Protein AF-A0A434MR90-F1 (afdb_monomer)

Foldseek 3Di:
DDDDDDDDDDDDDDDDDDDDDDDDDPVVPVPPVPPDPPPPDDDDPPPCPPPPPPPDFDPVDADDDCPDDDVQNVVPPDPPRDPDDDPPDDGDPDPDDRGDDRVVVVVVVVVVVVVVDDDDDDDDPCPLVVVQVVCCVPPVDGDDSVPDDDDPDDDD

Mean predicted aligned error: 17.32 Å

Structure (mmCIF, N/CA/C/O backbone):
data_AF-A0A434MR90-F1
#
_entry.id   AF-A0A434MR90-F1
#
loop_
_atom_site.group_PDB
_atom_site.id
_atom_site.type_symbol
_atom_site.label_atom_id
_atom_site.label_alt_id
_atom_site.label_comp_id
_atom_site.label_asym_id
_atom_site.label_entity_id
_atom_site.label_seq_id
_atom_site.pdbx_PDB_ins_code
_atom_site.Cartn_x
_atom_site.Cartn_y
_atom_site.Cartn_z
_atom_site.occupancy
_atom_site.B_iso_or_equiv
_atom_site.auth_seq_id
_atom_site.auth_comp_id
_atom_site.auth_asym_id
_atom_site.auth_atom_id
_atom_site.pdbx_PDB_model_num
ATOM 1 N N . MET A 1 1 ? -78.528 -11.399 -26.877 1.00 42.22 1 MET A N 1
ATOM 2 C CA . MET A 1 1 ? -78.133 -10.514 -25.756 1.00 42.22 1 MET A CA 1
ATOM 3 C C . MET A 1 1 ? -77.357 -9.336 -26.344 1.00 42.22 1 MET A C 1
ATOM 5 O O . MET A 1 1 ? -76.342 -9.581 -26.970 1.00 42.22 1 MET A O 1
ATOM 9 N N . ARG A 1 2 ? -78.023 -8.181 -26.535 1.00 36.38 2 ARG A N 1
ATOM 10 C CA . ARG A 1 2 ? -77.683 -6.841 -25.975 1.00 36.38 2 ARG A CA 1
ATOM 11 C C . ARG A 1 2 ? -76.200 -6.435 -26.163 1.00 36.38 2 ARG A C 1
ATOM 13 O O . ARG A 1 2 ? -75.365 -7.025 -25.501 1.00 36.38 2 ARG A O 1
ATOM 20 N N . ARG A 1 3 ? -75.897 -5.593 -27.180 1.00 35.06 3 ARG A N 1
ATOM 21 C CA . ARG A 1 3 ? -75.582 -4.119 -27.138 1.00 35.06 3 ARG A CA 1
ATOM 22 C C . ARG A 1 3 ? -74.124 -3.856 -26.698 1.00 35.06 3 ARG A C 1
ATOM 24 O O . ARG A 1 3 ? -73.684 -4.543 -25.797 1.00 35.06 3 ARG A O 1
ATOM 31 N N . GLU A 1 4 ? -73.292 -2.956 -27.234 1.00 33.44 4 GLU A N 1
ATOM 32 C CA . GLU A 1 4 ? -73.341 -1.749 -28.100 1.00 33.44 4 GLU A CA 1
ATOM 33 C C . GLU A 1 4 ? -71.882 -1.525 -28.624 1.00 33.44 4 GLU A C 1
ATOM 35 O O . GLU A 1 4 ? -70.947 -1.911 -27.931 1.00 33.44 4 GLU A O 1
ATOM 40 N N . ALA A 1 5 ? -71.629 -1.214 -29.912 1.00 34.47 5 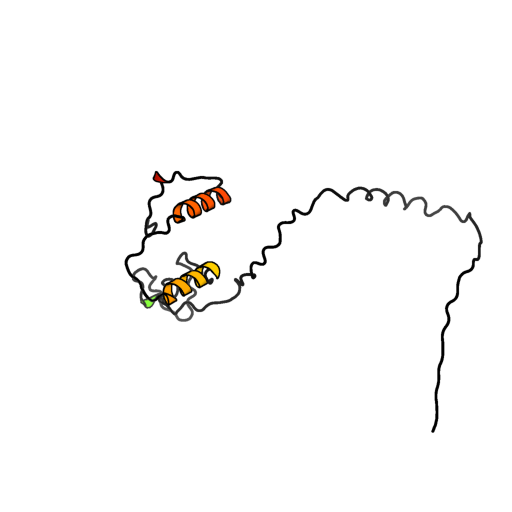ALA A N 1
ATOM 41 C CA . ALA A 1 5 ? -71.340 0.117 -30.520 1.00 34.47 5 ALA A CA 1
ATOM 42 C C . ALA A 1 5 ? -70.056 0.814 -29.975 1.00 34.47 5 ALA A C 1
ATOM 44 O O . ALA A 1 5 ? -69.825 0.782 -28.780 1.00 34.47 5 ALA A O 1
ATOM 45 N N . ALA A 1 6 ? -69.153 1.480 -30.712 1.00 37.47 6 ALA A N 1
ATOM 46 C CA . ALA A 1 6 ? -69.173 2.203 -31.991 1.00 37.47 6 ALA A CA 1
ATOM 47 C C . ALA A 1 6 ? -67.697 2.408 -32.472 1.00 37.47 6 ALA A C 1
ATOM 49 O O . ALA A 1 6 ? -66.808 2.560 -31.642 1.00 37.47 6 ALA A O 1
ATOM 50 N N . ASN A 1 7 ? -67.340 2.198 -33.749 1.00 34.72 7 ASN A N 1
ATOM 51 C CA . ASN A 1 7 ? -67.405 3.109 -34.918 1.00 34.72 7 ASN A CA 1
ATOM 52 C C . ASN A 1 7 ? -66.226 4.120 -35.002 1.00 34.72 7 ASN A C 1
ATOM 54 O O . ASN A 1 7 ? -66.132 5.039 -34.202 1.00 34.72 7 ASN A O 1
ATOM 58 N N . ALA A 1 8 ? -65.240 3.850 -35.873 1.00 33.50 8 ALA A N 1
ATOM 59 C CA . ALA A 1 8 ? -64.968 4.514 -37.171 1.00 33.50 8 ALA A CA 1
ATOM 60 C C . ALA A 1 8 ? -64.231 5.867 -37.075 1.00 33.50 8 ALA A C 1
ATOM 62 O O . ALA A 1 8 ? -64.727 6.834 -36.519 1.00 33.50 8 ALA A O 1
ATOM 63 N N . ASN A 1 9 ? -62.978 5.926 -37.537 1.00 33.44 9 ASN A N 1
ATOM 64 C CA . ASN A 1 9 ? -62.582 6.330 -38.898 1.00 33.44 9 ASN A CA 1
ATOM 65 C C . ASN A 1 9 ? -63.008 7.767 -39.248 1.00 33.44 9 ASN A C 1
ATOM 67 O O . ASN A 1 9 ? -64.194 7.998 -39.474 1.00 33.44 9 ASN A O 1
ATOM 71 N N . ARG A 1 10 ? -62.035 8.679 -39.416 1.00 33.84 10 ARG A N 1
ATOM 72 C CA . ARG A 1 10 ? -61.824 9.424 -40.677 1.00 33.84 10 ARG A CA 1
ATOM 73 C C . ARG A 1 10 ? -60.720 10.482 -40.580 1.00 33.84 10 ARG A C 1
ATOM 75 O O . ARG A 1 10 ? -60.707 11.347 -39.717 1.00 33.84 10 ARG A O 1
ATOM 82 N N . ASN A 1 11 ? -59.850 10.396 -41.578 1.00 37.56 11 ASN A N 1
ATOM 83 C CA . ASN A 1 11 ? -58.966 11.421 -42.122 1.00 37.56 11 ASN A CA 1
ATOM 84 C C . ASN A 1 11 ? -59.777 12.539 -42.821 1.00 37.56 11 ASN A C 1
ATOM 86 O O . ASN A 1 11 ? -60.694 12.202 -43.569 1.00 37.56 11 ASN A O 1
ATOM 90 N N . ALA A 1 12 ? -59.381 13.813 -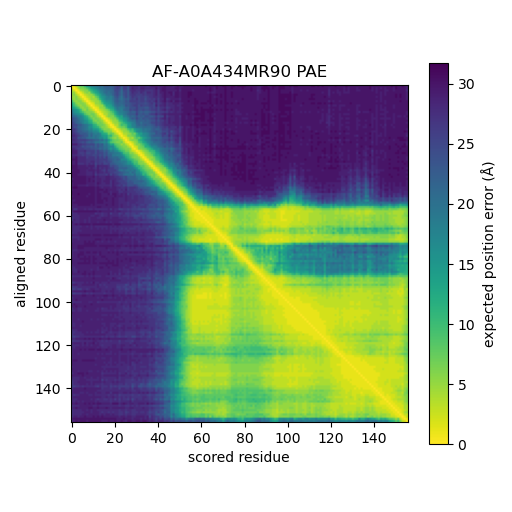42.686 1.00 32.12 12 ALA A N 1
ATOM 91 C CA . ALA A 1 12 ? -59.598 14.915 -43.655 1.00 32.12 12 ALA A CA 1
ATOM 92 C C . ALA A 1 12 ? -58.848 16.174 -43.156 1.00 32.12 12 ALA A C 1
ATOM 94 O O . ALA A 1 12 ? -59.061 16.603 -42.031 1.00 32.12 12 ALA A O 1
ATOM 95 N N . LYS A 1 13 ? -57.784 16.652 -43.818 1.00 33.84 13 LYS A N 1
ATOM 96 C CA . LYS A 1 13 ? -57.747 17.582 -44.974 1.00 33.84 13 LYS A CA 1
ATOM 97 C C . LYS A 1 13 ? -58.403 18.960 -44.726 1.00 33.84 13 LYS A C 1
ATOM 99 O O . LYS A 1 13 ? -59.619 19.052 -44.690 1.00 33.84 13 LYS A O 1
ATOM 104 N N . SER A 1 14 ? -57.524 19.969 -44.606 1.00 35.12 14 SER A N 1
ATOM 105 C CA . SER A 1 14 ? -57.530 21.365 -45.120 1.00 35.12 14 SER A CA 1
ATOM 106 C C . SER A 1 14 ? -58.856 22.092 -45.406 1.00 35.12 14 SER A C 1
ATOM 108 O O . SER A 1 14 ? -59.718 21.516 -46.047 1.00 35.12 14 SER A O 1
ATOM 110 N N . TRP A 1 15 ? -58.948 23.394 -45.081 1.00 28.30 15 TRP A N 1
ATOM 111 C CA . TRP A 1 15 ? -59.001 24.542 -46.025 1.00 28.30 15 TRP A CA 1
ATOM 112 C C . TRP A 1 15 ? -59.346 25.875 -45.302 1.00 28.30 15 TRP A C 1
ATOM 114 O O . TRP A 1 15 ? -60.296 25.956 -44.536 1.00 28.30 15 TRP A O 1
ATOM 124 N N . LEU A 1 16 ? -58.501 26.880 -45.574 1.00 31.31 16 LEU A N 1
ATOM 125 C CA . LEU A 1 16 ? -58.634 28.353 -45.615 1.00 31.31 16 LEU A CA 1
ATOM 126 C C . LEU A 1 16 ? -59.854 29.086 -45.010 1.00 31.31 16 LEU A C 1
ATOM 128 O O . LEU A 1 16 ? -60.978 28.865 -45.439 1.00 31.31 16 LEU A O 1
ATOM 132 N N . PHE A 1 17 ? -59.570 30.156 -44.249 1.00 32.38 17 PHE A N 1
ATOM 133 C CA . PHE A 1 17 ? -60.230 31.467 -44.398 1.00 32.38 17 PHE A CA 1
ATOM 134 C C . PHE A 1 17 ? -59.223 32.618 -44.181 1.00 32.38 17 PHE A C 1
ATOM 136 O O . PHE A 1 17 ? -58.476 32.634 -43.205 1.00 32.38 17 PHE A O 1
ATOM 143 N N . SER A 1 18 ? -59.205 33.558 -45.130 1.00 37.88 18 SER A N 1
ATOM 144 C CA . SER A 1 18 ? -58.480 34.840 -45.123 1.00 37.88 18 SER A CA 1
ATOM 145 C C . SER A 1 18 ? -59.234 35.918 -44.333 1.00 37.88 18 SER A C 1
ATOM 147 O O . SER A 1 18 ? -60.455 35.837 -44.278 1.00 37.88 18 SER A O 1
ATOM 149 N N . VAL A 1 19 ? -58.528 36.949 -43.827 1.00 39.88 19 VAL A N 1
ATOM 150 C CA . VAL A 1 19 ? -58.912 38.391 -43.715 1.00 39.88 19 VAL A CA 1
ATOM 151 C C . VAL A 1 19 ? -57.738 39.173 -43.053 1.00 39.88 19 VAL A C 1
ATOM 153 O O . VAL A 1 19 ? -56.939 38.554 -42.352 1.00 39.88 19 VAL A O 1
ATOM 156 N N . PRO A 1 20 ? -57.522 40.473 -43.365 1.00 38.09 20 PRO A N 1
ATOM 157 C CA . PRO A 1 20 ? -56.224 40.980 -43.818 1.00 38.09 20 PRO A CA 1
ATOM 158 C C . PRO A 1 20 ? -55.417 41.881 -42.863 1.00 38.09 20 PRO A C 1
ATOM 160 O O . PRO A 1 20 ? -55.849 42.310 -41.799 1.00 38.09 20 PRO A O 1
ATOM 163 N N . LEU A 1 21 ? -54.204 42.150 -43.360 1.00 40.78 21 LEU A N 1
ATOM 164 C CA . LEU A 1 21 ? -53.225 43.190 -43.047 1.00 40.78 21 LEU A CA 1
ATOM 165 C C . LEU A 1 21 ? -53.840 44.517 -42.551 1.00 40.78 21 LEU A C 1
ATOM 167 O O . LEU A 1 21 ? -54.763 45.036 -43.168 1.00 40.78 21 LEU A O 1
ATOM 171 N N . ALA A 1 22 ? -53.201 45.103 -41.533 1.00 35.34 22 ALA A N 1
ATOM 172 C CA . ALA A 1 22 ? -53.441 46.440 -40.969 1.00 35.34 22 ALA A CA 1
ATOM 173 C C . ALA A 1 22 ? -54.453 46.545 -39.811 1.00 35.34 22 ALA A C 1
ATOM 175 O O . ALA A 1 22 ? -55.375 47.350 -39.832 1.00 35.34 22 ALA A O 1
ATOM 176 N N . LEU A 1 23 ? -54.157 45.840 -38.719 1.00 36.59 23 LEU A N 1
ATOM 177 C CA . LEU A 1 23 ? -54.296 46.403 -37.371 1.00 36.59 23 LEU A CA 1
ATOM 178 C C . LEU A 1 23 ? -52.906 46.298 -36.716 1.00 36.59 23 LEU A C 1
ATOM 180 O O . LEU A 1 23 ? -52.476 45.238 -36.274 1.00 36.59 23 LEU A O 1
ATOM 184 N N . GLN A 1 24 ? -52.030 47.243 -37.063 1.00 38.50 24 GLN A N 1
ATOM 185 C CA . GLN A 1 24 ? -51.678 48.369 -36.188 1.00 38.50 24 GLN A CA 1
ATOM 186 C C . GLN A 1 24 ? -50.787 47.891 -35.027 1.00 38.50 24 GLN A C 1
ATOM 188 O O . GLN A 1 24 ? -51.224 47.452 -33.977 1.00 38.50 24 GLN A O 1
ATOM 193 N N . ALA A 1 25 ? -49.491 47.751 -35.287 1.00 40.59 25 ALA A N 1
ATOM 194 C CA . ALA A 1 25 ? -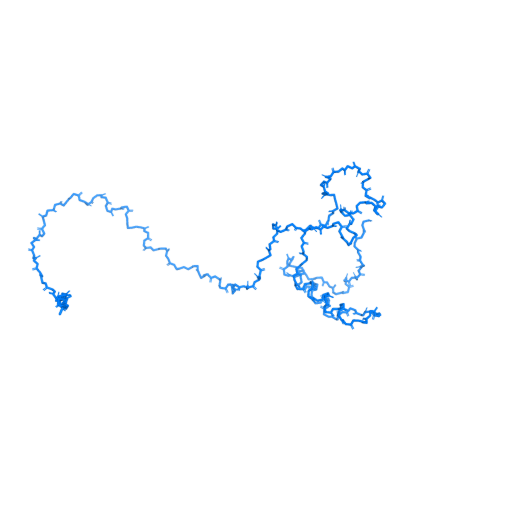48.533 48.845 -35.088 1.00 40.5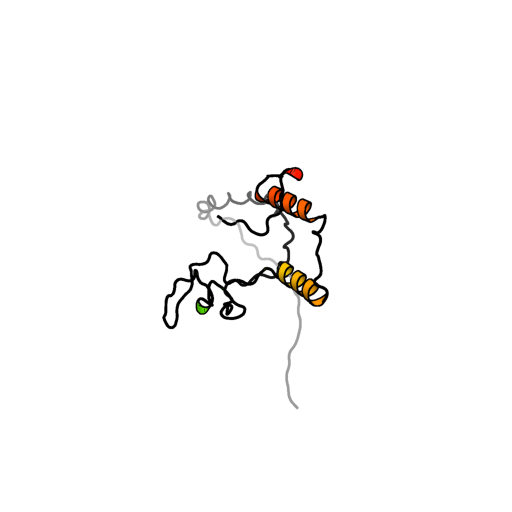9 25 ALA A CA 1
ATOM 195 C C . ALA A 1 25 ? -48.148 49.137 -33.620 1.00 40.59 25 ALA A C 1
ATOM 197 O O . ALA A 1 25 ? -47.340 50.032 -33.408 1.00 40.59 25 ALA A O 1
ATOM 198 N N . GLU A 1 26 ? -48.572 48.331 -32.638 1.00 35.84 26 GLU A N 1
ATOM 199 C CA . GLU A 1 26 ? -48.167 48.539 -31.228 1.00 35.84 26 GLU A CA 1
ATOM 200 C C . GLU A 1 26 ? -47.267 47.455 -30.609 1.00 35.84 26 GLU A C 1
ATOM 202 O O . GLU A 1 26 ? -46.750 47.632 -29.512 1.00 35.84 26 GLU A O 1
ATOM 207 N N . ALA A 1 27 ? -46.936 46.376 -31.324 1.00 34.84 27 ALA A N 1
ATOM 208 C CA . ALA A 1 27 ? -45.961 45.384 -30.836 1.00 34.84 27 ALA A CA 1
ATOM 209 C C . ALA A 1 27 ? -44.526 45.602 -31.370 1.00 34.84 27 ALA A C 1
ATOM 211 O O . ALA A 1 27 ? -43.658 44.742 -31.219 1.00 34.84 27 ALA A O 1
ATOM 212 N N . ARG A 1 28 ? -44.261 46.749 -32.015 1.00 37.06 28 ARG A N 1
ATOM 213 C CA . ARG A 1 28 ? -42.991 47.068 -32.700 1.00 37.06 28 ARG A CA 1
ATOM 214 C C . ARG A 1 28 ? -41.925 47.753 -31.834 1.00 37.06 28 ARG A C 1
ATOM 216 O O . ARG A 1 28 ? -40.906 48.164 -32.376 1.00 37.06 28 ARG A O 1
ATOM 223 N N . LEU A 1 29 ? -42.095 47.807 -30.511 1.00 40.53 29 LEU A N 1
ATOM 224 C CA . LEU A 1 29 ? -41.056 48.316 -29.596 1.00 40.53 29 LEU A CA 1
ATOM 225 C C . LEU A 1 29 ? -40.575 47.311 -28.535 1.00 40.53 29 LEU A C 1
ATOM 227 O O . LEU A 1 29 ? -39.554 47.555 -27.906 1.00 40.53 29 LEU A O 1
ATOM 231 N N . ASN A 1 30 ? -41.189 46.125 -28.430 1.00 39.09 30 ASN A N 1
ATOM 232 C CA . ASN A 1 30 ? -40.713 45.051 -27.536 1.00 39.09 30 ASN A CA 1
ATOM 233 C C . ASN A 1 30 ? -39.970 43.913 -28.270 1.00 39.09 30 ASN A C 1
ATOM 235 O O . ASN A 1 30 ? -39.554 42.933 -27.656 1.00 39.09 30 ASN A O 1
ATOM 239 N N . GLY A 1 31 ? -39.777 44.037 -29.590 1.00 40.31 31 GLY A N 1
ATOM 240 C CA . GLY A 1 31 ? -39.103 43.040 -30.436 1.00 40.31 31 GLY A CA 1
ATOM 241 C C . GLY A 1 31 ? -37.589 43.226 -30.603 1.00 40.31 31 GLY A C 1
ATOM 242 O O . GLY A 1 31 ? -36.927 42.334 -31.126 1.00 40.31 31 GLY A O 1
ATOM 243 N N . ALA A 1 32 ? -37.016 44.343 -30.144 1.00 38.47 32 ALA A N 1
ATOM 244 C CA . ALA A 1 32 ? -35.598 44.666 -30.346 1.00 38.47 32 ALA A CA 1
ATOM 245 C C . ALA A 1 32 ? -34.647 44.105 -29.265 1.00 38.47 32 ALA A C 1
ATOM 247 O O . ALA A 1 32 ? -33.442 44.300 -29.356 1.00 38.47 32 ALA A O 1
ATOM 248 N N . VAL A 1 33 ? -35.157 43.364 -28.271 1.00 40.22 33 VAL A N 1
ATOM 249 C CA . VAL A 1 33 ? -34.334 42.719 -27.219 1.00 40.22 33 VAL A CA 1
ATOM 250 C C . VAL A 1 33 ? -34.242 41.192 -27.396 1.00 40.22 33 VAL A C 1
ATOM 252 O O . VAL A 1 33 ? -33.595 40.501 -26.617 1.00 40.22 33 VAL A O 1
ATOM 255 N N . ARG A 1 34 ? -34.834 40.617 -28.454 1.00 41.19 34 ARG A N 1
ATOM 256 C CA . ARG A 1 34 ? -34.851 39.152 -28.658 1.00 41.19 34 ARG A CA 1
ATOM 257 C C . ARG A 1 34 ? -34.181 38.631 -29.927 1.00 41.19 34 ARG A C 1
ATOM 259 O O . ARG A 1 34 ? -34.299 37.447 -30.221 1.00 41.19 34 ARG A O 1
ATOM 266 N N . VAL A 1 35 ? -33.402 39.456 -30.626 1.00 42.28 35 VAL A N 1
ATOM 267 C CA . VAL A 1 35 ? -32.618 39.021 -31.797 1.00 42.28 35 VAL A CA 1
ATOM 268 C C . VAL A 1 35 ? -31.144 39.381 -31.611 1.00 42.28 35 VAL A C 1
ATOM 270 O O . VAL A 1 35 ? -30.576 40.175 -32.348 1.00 42.28 35 VAL A O 1
ATOM 273 N N . ALA A 1 36 ? -30.530 38.811 -30.573 1.00 38.66 36 ALA A N 1
ATOM 274 C CA . ALA A 1 36 ? -29.076 38.804 -30.387 1.00 38.66 36 ALA A CA 1
ATOM 275 C C . ALA A 1 36 ? -28.597 37.577 -29.581 1.00 38.66 36 ALA A C 1
ATOM 277 O O . ALA A 1 36 ? -27.652 37.673 -28.806 1.00 38.66 36 ALA A O 1
ATOM 278 N N . SER A 1 37 ? -29.242 36.411 -29.729 1.00 39.84 37 SER A N 1
ATOM 279 C CA . SER A 1 37 ? -28.692 35.147 -29.192 1.00 39.84 37 SER A CA 1
ATOM 280 C C . SER A 1 37 ? -28.608 34.003 -30.207 1.00 39.84 37 SER A C 1
ATOM 282 O O . SER A 1 37 ? -28.068 32.940 -29.902 1.00 39.84 37 SER A O 1
ATOM 284 N N . THR A 1 38 ? -29.028 34.228 -31.454 1.00 43.16 38 THR A N 1
ATOM 285 C CA . THR A 1 38 ? -28.897 33.252 -32.544 1.00 43.16 38 THR A CA 1
ATOM 286 C C . THR A 1 38 ? -27.551 33.396 -33.258 1.00 43.16 38 THR A C 1
ATOM 288 O O . THR A 1 38 ? -27.513 33.722 -34.436 1.00 43.16 38 THR A O 1
ATOM 291 N N . ALA A 1 39 ? -26.444 33.200 -32.535 1.00 45.25 39 ALA A N 1
ATOM 292 C CA . ALA A 1 39 ? -25.116 32.911 -33.101 1.00 45.25 39 ALA A CA 1
ATOM 293 C C . ALA A 1 39 ? -24.101 32.566 -31.993 1.00 45.25 39 ALA A C 1
ATOM 295 O O . ALA A 1 39 ? -23.014 33.129 -31.927 1.00 45.25 39 ALA A O 1
ATOM 296 N N . PHE A 1 40 ? -24.438 31.644 -31.091 1.00 40.62 40 PHE A N 1
ATOM 297 C CA . PHE A 1 40 ? -23.422 31.022 -30.238 1.00 40.62 40 PHE A CA 1
ATOM 298 C C . PHE A 1 40 ? -23.750 29.550 -30.004 1.00 40.62 40 PHE A C 1
ATOM 300 O O . PHE A 1 40 ? -23.984 29.086 -28.893 1.00 40.62 40 PHE A O 1
ATOM 307 N N . GLN A 1 41 ? -23.807 28.796 -31.097 1.00 42.84 41 GLN A N 1
ATOM 308 C CA . GLN A 1 41 ? -23.644 27.354 -31.035 1.00 42.84 41 GLN A CA 1
ATOM 309 C C . GLN A 1 41 ? -22.593 26.914 -32.046 1.00 42.84 41 GLN A C 1
ATOM 311 O O . GLN A 1 41 ? -22.564 27.371 -33.185 1.00 42.84 41 GLN A O 1
ATOM 316 N N . SER A 1 42 ? -21.787 25.958 -31.588 1.00 49.19 42 SER A N 1
ATOM 317 C CA . SER A 1 42 ? -20.767 25.187 -32.301 1.00 49.19 42 SER A CA 1
ATOM 318 C C . SER A 1 42 ? -19.357 25.787 -32.340 1.00 49.19 42 SER A C 1
ATOM 320 O O . SER A 1 42 ? -18.938 26.420 -33.300 1.00 49.19 42 SER A O 1
ATOM 322 N N . ARG A 1 43 ? -18.591 25.502 -31.275 1.00 46.19 43 ARG A N 1
ATOM 323 C CA . ARG A 1 43 ? -17.198 24.998 -31.331 1.00 46.19 43 ARG A CA 1
ATOM 324 C C . ARG A 1 43 ? -16.667 24.659 -29.933 1.00 46.19 43 ARG A C 1
ATOM 326 O O . ARG A 1 43 ? -15.557 25.005 -29.556 1.00 46.19 43 ARG A O 1
ATOM 333 N N . HIS A 1 44 ? -17.446 23.911 -29.163 1.00 39.56 44 HIS A N 1
ATOM 334 C CA . HIS A 1 44 ? -16.874 23.037 -28.144 1.00 39.56 44 HIS A CA 1
ATOM 335 C C . HIS A 1 44 ? -17.220 21.623 -28.566 1.00 39.56 44 HIS A C 1
ATOM 337 O O . HIS A 1 44 ? -18.285 21.098 -28.249 1.00 39.56 44 HIS A O 1
ATOM 343 N N . ALA A 1 45 ? -16.333 21.041 -29.376 1.00 43.22 45 ALA A N 1
ATOM 344 C CA . ALA A 1 45 ? -16.286 19.601 -29.512 1.00 43.22 45 ALA A CA 1
ATOM 345 C C . ALA A 1 45 ? -16.181 19.059 -28.086 1.00 43.22 45 ALA A C 1
ATOM 347 O O . ALA A 1 45 ? -15.186 19.300 -27.402 1.00 43.22 45 ALA A O 1
ATOM 348 N N . LYS A 1 46 ? -17.249 18.414 -27.605 1.00 45.09 46 LYS A N 1
ATOM 349 C CA . LYS A 1 46 ? -17.190 17.621 -26.385 1.00 45.09 46 LYS A CA 1
ATOM 350 C C . LYS A 1 46 ? -16.066 16.628 -26.627 1.00 45.09 46 LYS A C 1
ATOM 352 O O . LYS A 1 46 ? -16.210 15.734 -27.461 1.00 45.09 46 LYS A O 1
ATOM 357 N N . SER A 1 47 ? -14.928 16.858 -25.976 1.00 43.00 47 SER A N 1
ATOM 358 C CA . SER A 1 47 ? -13.842 15.894 -25.911 1.00 43.00 47 SER A CA 1
ATOM 359 C C . SER A 1 47 ? -14.486 14.580 -25.499 1.00 43.00 47 SER A C 1
ATOM 361 O O . SER A 1 47 ? -14.999 14.451 -24.386 1.00 43.00 47 SER A O 1
ATOM 363 N N . THR A 1 48 ? -14.586 13.654 -26.449 1.00 40.31 48 THR A N 1
ATOM 364 C CA . THR A 1 48 ? -15.138 12.328 -26.205 1.00 40.31 48 THR A CA 1
ATOM 365 C C . THR A 1 48 ? -14.036 11.559 -25.501 1.00 40.31 48 THR A C 1
ATOM 367 O O . THR A 1 48 ? -13.355 10.720 -26.080 1.00 40.31 48 THR A O 1
ATOM 370 N N . ILE A 1 49 ? -13.812 11.896 -24.231 1.00 54.75 49 ILE A N 1
ATOM 371 C CA . ILE A 1 49 ? -13.204 10.957 -23.307 1.00 54.75 49 ILE A CA 1
ATOM 372 C C . ILE A 1 49 ? -14.257 9.867 -23.195 1.00 54.75 49 ILE A C 1
ATOM 374 O O . ILE A 1 49 ? -15.294 10.070 -22.563 1.00 54.75 49 ILE A O 1
ATOM 378 N N . ALA A 1 50 ? -14.031 8.757 -23.900 1.00 47.31 50 ALA A N 1
ATOM 379 C CA . ALA A 1 50 ? -14.786 7.533 -23.709 1.00 47.31 50 ALA A CA 1
ATOM 380 C C . ALA A 1 50 ? -14.955 7.343 -22.199 1.00 47.31 50 ALA A C 1
ATOM 382 O O . ALA A 1 50 ? -13.957 7.257 -21.476 1.00 47.31 50 ALA A O 1
ATOM 383 N N . GLN A 1 51 ? -16.201 7.400 -21.723 1.00 47.38 51 GLN A N 1
ATOM 384 C CA . GLN A 1 51 ? -16.524 7.189 -20.322 1.00 47.38 51 GLN A CA 1
ATOM 385 C C . GLN A 1 51 ? -15.965 5.817 -19.965 1.00 47.38 51 GLN A C 1
ATOM 387 O O . GLN A 1 51 ? -16.503 4.786 -20.363 1.00 47.38 51 GLN A O 1
ATOM 392 N N . ARG A 1 52 ? -14.819 5.793 -19.280 1.00 55.47 52 ARG A N 1
ATOM 393 C CA . ARG A 1 52 ? -14.326 4.566 -18.675 1.00 55.47 52 ARG A CA 1
ATOM 394 C C . ARG A 1 52 ? -15.425 4.165 -17.701 1.00 55.47 52 ARG A C 1
ATOM 396 O O . ARG A 1 52 ? -15.676 4.908 -16.755 1.0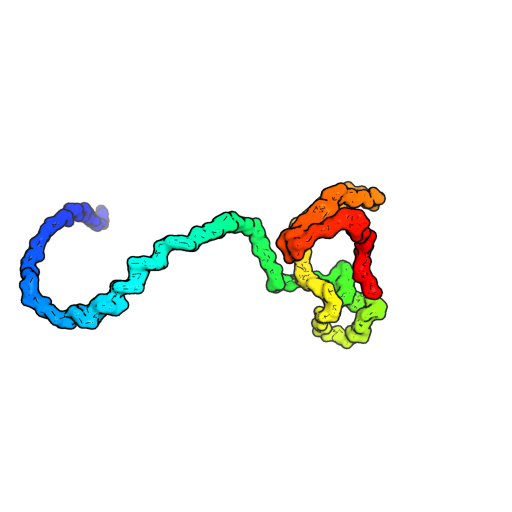0 55.47 52 ARG A O 1
ATOM 403 N N . ASN A 1 53 ? -16.082 3.036 -17.955 1.00 51.09 53 ASN A N 1
ATOM 404 C CA . ASN A 1 53 ? -16.931 2.356 -16.980 1.00 51.09 53 ASN A CA 1
ATOM 405 C C . ASN A 1 53 ? -16.033 1.880 -15.832 1.00 51.09 53 ASN A C 1
ATOM 407 O O . ASN A 1 53 ? -15.706 0.705 -15.710 1.00 51.09 53 ASN A O 1
ATOM 411 N N . VAL A 1 54 ? -15.550 2.823 -15.030 1.00 60.22 54 VAL A N 1
ATOM 412 C CA . VAL A 1 54 ? -15.002 2.539 -13.717 1.00 60.22 54 VAL A CA 1
ATOM 413 C C . VAL A 1 54 ? -16.236 2.402 -12.846 1.00 60.22 54 VAL A C 1
ATOM 415 O O . VAL A 1 54 ? -16.980 3.371 -12.695 1.00 60.22 54 VAL A O 1
ATOM 418 N N . ALA A 1 55 ? -16.499 1.192 -12.350 1.00 67.31 55 ALA A N 1
ATOM 419 C CA . ALA A 1 55 ? -17.506 1.000 -11.316 1.00 67.31 55 ALA A CA 1
ATOM 420 C C . ALA A 1 55 ? -17.276 2.072 -10.241 1.00 67.31 55 ALA A C 1
ATOM 422 O O . ALA A 1 55 ? -16.150 2.252 -9.770 1.00 67.31 55 ALA A O 1
ATOM 423 N N . ARG A 1 56 ? -18.311 2.862 -9.951 1.00 81.44 56 ARG A N 1
ATOM 424 C CA . ARG A 1 56 ? -18.204 3.971 -9.006 1.00 81.44 56 ARG A CA 1
ATOM 425 C C . ARG A 1 56 ? -17.812 3.392 -7.648 1.00 81.44 56 ARG A C 1
ATOM 427 O O . ARG A 1 56 ? -18.510 2.523 -7.138 1.00 81.44 56 ARG A O 1
ATOM 434 N N . VAL A 1 57 ? -16.695 3.860 -7.099 1.00 87.12 57 VAL A N 1
ATOM 435 C CA . VAL A 1 57 ? -16.295 3.523 -5.730 1.00 87.12 57 VAL A CA 1
ATOM 436 C C . VAL A 1 57 ? -17.237 4.255 -4.780 1.00 87.12 57 VAL A C 1
ATOM 438 O O . VAL A 1 57 ? -17.468 5.455 -4.950 1.00 87.12 57 VAL A O 1
ATOM 441 N N . ASP A 1 58 ? -17.801 3.520 -3.828 1.00 93.19 58 ASP A N 1
ATOM 442 C CA . ASP A 1 58 ? -18.602 4.074 -2.745 1.00 93.19 58 ASP A CA 1
ATOM 443 C C . ASP A 1 58 ? -17.690 4.351 -1.545 1.00 93.19 58 ASP A C 1
ATOM 445 O O . ASP A 1 58 ? -17.148 3.424 -0.946 1.00 93.19 58 ASP A O 1
ATOM 449 N N . PHE A 1 59 ? -17.468 5.632 -1.248 1.00 95.12 59 PHE A N 1
ATOM 450 C CA . PHE A 1 59 ? -16.671 6.072 -0.101 1.00 95.12 59 PHE A CA 1
ATOM 451 C C . PHE A 1 59 ? -17.533 6.321 1.145 1.00 95.12 59 PHE A C 1
ATOM 453 O O . PHE A 1 59 ? -16.977 6.543 2.215 1.00 95.12 59 PHE A O 1
ATOM 460 N N . ASP A 1 60 ? -18.864 6.272 1.024 1.00 96.25 60 ASP A N 1
ATOM 461 C CA . ASP A 1 60 ? -19.785 6.412 2.158 1.00 96.25 60 ASP A CA 1
ATOM 462 C C . ASP A 1 60 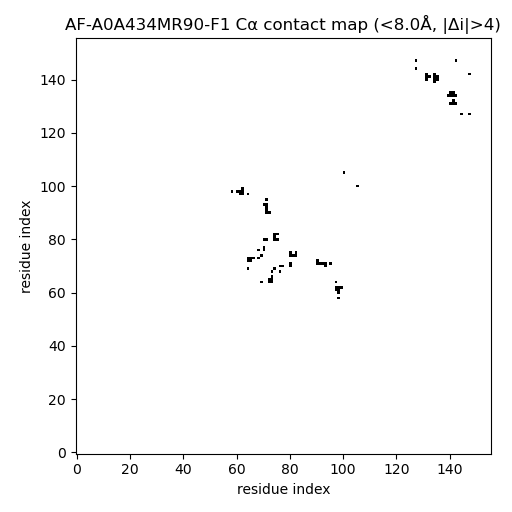? -19.997 5.064 2.872 1.00 96.25 60 ASP A C 1
ATOM 464 O O . ASP A 1 60 ? -20.516 5.006 3.989 1.00 96.25 60 ASP A O 1
ATO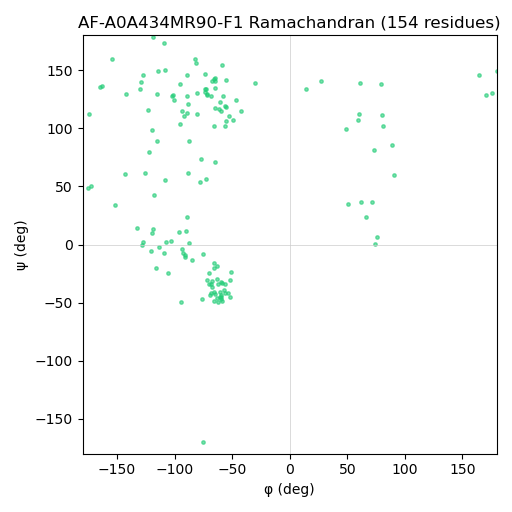M 468 N N . GLN A 1 61 ? -19.571 3.962 2.245 1.00 95.19 61 GLN A N 1
ATOM 469 C CA . GLN A 1 61 ? -19.591 2.641 2.852 1.00 95.19 61 GLN A CA 1
ATOM 470 C C . GLN A 1 61 ? -18.635 2.572 4.052 1.00 95.19 61 GLN A C 1
ATOM 472 O O . GLN A 1 61 ? -17.415 2.659 3.914 1.00 95.19 61 GLN A O 1
ATOM 477 N N . ILE A 1 62 ? -19.200 2.329 5.235 1.00 93.56 62 ILE A N 1
ATOM 478 C CA . ILE A 1 62 ? -18.434 2.119 6.466 1.00 93.56 62 ILE A CA 1
ATOM 479 C C . ILE A 1 62 ? -17.923 0.674 6.510 1.00 93.56 62 ILE A C 1
ATOM 481 O O . ILE A 1 62 ? -18.684 -0.280 6.323 1.00 93.56 62 ILE A O 1
ATOM 485 N N . HIS A 1 63 ? -16.630 0.516 6.787 1.00 91.62 63 HIS A N 1
ATOM 486 C CA . HIS A 1 63 ? -15.972 -0.776 6.954 1.00 91.62 63 HIS A CA 1
ATOM 487 C C . HIS A 1 63 ? -15.470 -0.942 8.388 1.00 91.62 63 HIS A C 1
ATOM 489 O O . HIS A 1 63 ? -14.755 -0.080 8.895 1.00 91.62 63 HIS A O 1
ATOM 495 N N . ASP A 1 64 ? -15.799 -2.070 9.021 1.00 90.31 64 ASP A N 1
ATOM 496 C CA . ASP A 1 64 ? -15.199 -2.446 10.302 1.00 90.31 64 ASP A CA 1
ATOM 497 C C . ASP A 1 64 ? -13.711 -2.789 10.105 1.00 90.31 64 ASP A C 1
ATOM 499 O O . ASP A 1 64 ? -13.345 -3.588 9.238 1.00 90.31 64 ASP A O 1
ATOM 503 N N . ARG A 1 65 ? -12.854 -2.152 10.907 1.00 89.44 65 ARG A N 1
ATOM 504 C CA . ARG A 1 65 ? -11.392 -2.287 10.885 1.00 89.44 65 ARG A CA 1
ATOM 505 C C . ARG A 1 65 ? -10.811 -2.795 12.201 1.00 89.44 65 ARG A C 1
ATOM 507 O O . ARG A 1 65 ? -9.594 -2.777 12.362 1.00 89.44 65 ARG A O 1
ATOM 514 N N . GLN A 1 66 ? -11.641 -3.245 13.139 1.00 83.12 66 GLN A N 1
ATOM 515 C CA . GLN A 1 66 ? -11.158 -3.852 14.383 1.00 83.12 66 GLN A CA 1
ATOM 516 C C . GLN A 1 66 ? -10.524 -5.228 14.130 1.00 83.12 66 GLN A C 1
ATOM 518 O O . GLN A 1 66 ? -9.659 -5.682 14.878 1.00 83.12 66 GLN A O 1
ATOM 523 N N . GLN A 1 67 ? -10.917 -5.882 13.036 1.00 78.69 67 GLN A N 1
ATOM 524 C CA . GLN A 1 67 ? -10.343 -7.144 12.583 1.00 78.69 67 GLN A CA 1
ATOM 525 C C . GLN A 1 67 ? -9.048 -6.924 11.779 1.00 78.69 67 GLN A C 1
ATOM 527 O O . GLN A 1 67 ? -8.803 -5.850 11.233 1.00 78.69 67 GLN A O 1
ATOM 532 N N . PHE A 1 68 ? -8.218 -7.966 11.680 1.00 82.31 68 PHE A N 1
ATOM 533 C CA . PHE A 1 68 ? -6.960 -7.979 10.910 1.00 82.31 68 PHE A CA 1
ATOM 534 C C . PHE A 1 68 ? -5.835 -7.050 11.412 1.00 82.31 68 PHE A C 1
ATOM 536 O O . PHE A 1 68 ? -4.934 -6.720 10.646 1.00 82.31 68 PHE A O 1
ATOM 543 N N . GLY A 1 69 ? -5.834 -6.674 12.697 1.00 81.25 69 GLY A N 1
ATOM 544 C CA . GLY A 1 69 ? -4.670 -6.041 13.340 1.00 81.25 69 GLY A CA 1
ATOM 545 C C . GLY A 1 69 ? -4.388 -4.602 12.894 1.00 81.25 69 GLY A C 1
ATOM 546 O O . GLY A 1 69 ? -3.233 -4.211 12.751 1.00 81.25 69 GLY A O 1
ATOM 547 N N . SER A 1 70 ? -5.432 -3.811 12.644 1.00 86.56 70 SER A N 1
ATOM 548 C CA . SER A 1 70 ? -5.314 -2.389 12.299 1.00 86.56 70 SER A CA 1
ATOM 549 C C . SER A 1 70 ? -4.663 -1.588 13.429 1.00 86.56 70 SER A C 1
ATOM 551 O O . SER A 1 70 ? -5.274 -1.435 14.474 1.00 86.56 70 SER A O 1
ATOM 553 N N . VAL A 1 71 ? -3.488 -0.989 13.225 1.00 85.19 71 VAL A N 1
ATOM 554 C CA . VAL A 1 71 ? -2.871 -0.099 14.236 1.00 85.19 71 VAL A CA 1
ATOM 555 C C . VAL A 1 71 ? -3.795 1.067 14.602 1.00 85.19 71 VAL A C 1
ATOM 557 O O . VAL A 1 71 ? -3.944 1.413 15.771 1.00 85.19 71 VAL A O 1
ATOM 560 N N . LYS A 1 72 ? -4.493 1.629 13.608 1.00 85.62 72 LYS A N 1
ATOM 561 C CA . LYS A 1 72 ? -5.422 2.740 13.816 1.00 85.62 72 LYS A CA 1
ATOM 562 C C . LYS A 1 72 ? -6.558 2.371 14.779 1.00 85.62 72 LYS A C 1
ATOM 564 O O . LYS A 1 72 ? -6.919 3.200 15.606 1.00 85.62 72 LYS A O 1
ATOM 569 N N . TRP A 1 73 ? -7.120 1.164 14.681 1.00 84.50 73 TRP A N 1
ATOM 570 C CA . TRP A 1 73 ? -8.374 0.783 15.362 1.00 84.50 73 TRP A CA 1
ATOM 571 C C . TRP A 1 73 ? -8.242 -0.339 16.407 1.00 84.50 73 TRP A C 1
ATOM 573 O O . TRP A 1 73 ? -9.095 -0.455 17.278 1.00 84.50 73 TRP A O 1
ATOM 583 N N . ALA A 1 74 ? -7.184 -1.144 16.351 1.00 72.06 74 ALA A N 1
ATOM 584 C CA . ALA A 1 74 ? -6.847 -2.225 17.279 1.00 72.06 74 ALA A CA 1
ATOM 585 C C . ALA A 1 74 ? -5.636 -1.818 18.145 1.00 72.06 74 ALA A C 1
ATOM 587 O O . ALA A 1 74 ? -4.612 -2.500 18.206 1.00 72.06 74 ALA A O 1
ATOM 588 N N . ASN A 1 75 ? -5.793 -0.673 18.813 1.00 64.81 75 ASN A N 1
ATOM 589 C CA . ASN A 1 75 ? -4.836 0.010 19.694 1.00 64.81 75 ASN A CA 1
ATOM 590 C C . ASN A 1 75 ? -4.202 -0.862 20.795 1.00 64.81 75 ASN A C 1
ATOM 592 O O . ASN A 1 75 ? -3.117 -0.552 21.276 1.00 64.81 75 ASN A O 1
ATOM 596 N N . GLN A 1 76 ? -4.853 -1.954 21.195 1.00 61.56 76 GLN A N 1
ATOM 597 C CA . GLN A 1 76 ? -4.389 -2.825 22.279 1.00 61.56 76 GLN A CA 1
ATOM 598 C C . GLN A 1 76 ? -3.075 -3.576 21.992 1.00 61.56 76 GLN A C 1
ATOM 600 O O . GLN A 1 76 ? -2.472 -4.104 22.925 1.00 61.56 76 GLN A O 1
ATOM 605 N N . TRP A 1 77 ? -2.632 -3.662 20.732 1.00 59.66 77 TRP A N 1
ATOM 606 C CA . TRP A 1 77 ? -1.419 -4.405 20.353 1.00 59.66 77 TRP A CA 1
ATOM 607 C C . TRP A 1 77 ? -0.243 -3.525 19.924 1.00 59.66 77 TRP A C 1
ATOM 609 O O . TRP A 1 77 ? 0.847 -4.054 19.715 1.00 59.66 77 TRP A O 1
ATOM 619 N N . ASP A 1 78 ? -0.440 -2.213 19.783 1.00 64.81 78 ASP A N 1
ATOM 620 C CA . ASP A 1 78 ? 0.605 -1.303 19.315 1.00 64.81 78 ASP A CA 1
ATOM 621 C C . ASP A 1 78 ? 1.254 -0.545 20.481 1.00 64.81 78 ASP A C 1
ATOM 623 O O . ASP A 1 78 ? 0.589 0.150 21.249 1.00 64.81 78 ASP A O 1
ATOM 627 N N . GLU A 1 79 ? 2.579 -0.661 20.590 1.00 65.31 79 GLU A N 1
ATOM 628 C CA . GLU A 1 79 ? 3.398 0.027 21.593 1.00 65.31 79 GLU A CA 1
ATOM 629 C C . GLU A 1 79 ? 3.342 1.553 21.435 1.00 65.31 79 GLU A C 1
ATOM 631 O O . GLU A 1 79 ? 3.438 2.283 22.425 1.00 65.31 79 GLU A O 1
ATOM 636 N N . PHE A 1 80 ? 3.138 2.025 20.203 1.00 65.19 80 PHE A N 1
ATOM 637 C CA . PHE A 1 80 ? 3.063 3.444 19.866 1.00 65.19 80 PHE A CA 1
ATOM 638 C C . PHE A 1 80 ? 1.638 3.988 19.871 1.00 65.19 80 PHE A C 1
ATOM 640 O O . PHE A 1 80 ? 1.452 5.199 19.706 1.00 65.19 80 PHE A O 1
ATOM 647 N N . SER A 1 81 ? 0.636 3.130 20.088 1.00 64.50 81 SER A N 1
ATOM 648 C CA . SER A 1 81 ? -0.732 3.601 20.195 1.00 64.50 81 SER A CA 1
ATOM 649 C C . SER A 1 81 ? -0.860 4.477 21.436 1.00 64.50 81 SER A C 1
ATOM 651 O O . SER A 1 81 ? -0.419 4.085 22.526 1.00 64.50 81 SER A O 1
ATOM 653 N N . PRO A 1 82 ? -1.514 5.646 21.328 1.00 63.38 82 PRO A N 1
ATOM 654 C CA . PRO A 1 82 ? -1.913 6.377 22.513 1.00 63.38 82 PRO A CA 1
ATOM 655 C C . PRO A 1 82 ? -2.773 5.421 23.353 1.00 63.38 82 PRO A C 1
ATOM 657 O O . PRO A 1 82 ? -3.774 4.889 22.867 1.00 63.38 82 PRO A O 1
ATOM 660 N N . ARG A 1 83 ? -2.331 5.128 24.585 1.00 66.75 83 ARG A N 1
ATOM 661 C CA . ARG A 1 83 ? -3.010 4.237 25.548 1.00 66.75 83 ARG A CA 1
ATOM 662 C C . ARG A 1 83 ? -4.258 4.923 26.104 1.00 66.75 83 ARG A C 1
ATOM 664 O O . ARG A 1 83 ? -4.368 5.193 27.295 1.00 66.75 83 ARG A O 1
ATOM 671 N N . VAL A 1 84 ? -5.136 5.322 25.196 1.00 67.00 84 VAL A N 1
ATOM 672 C CA . VAL A 1 84 ? -6.391 5.995 25.485 1.00 67.00 84 VAL A CA 1
ATOM 673 C C . VAL A 1 84 ? -7.414 4.895 25.678 1.00 67.00 84 VAL A C 1
ATOM 675 O O . VAL A 1 84 ? -7.720 4.142 24.754 1.00 67.00 84 VAL A O 1
ATOM 678 N N . GLU A 1 85 ? -7.880 4.788 26.912 1.00 66.88 85 GLU A N 1
ATOM 679 C CA . GLU A 1 85 ? -8.909 3.849 27.329 1.00 66.88 85 GLU A CA 1
ATOM 680 C C . GLU A 1 85 ? -10.266 4.560 27.309 1.00 66.88 85 GLU A C 1
ATOM 682 O O . GLU A 1 85 ? -10.378 5.725 27.697 1.00 66.88 85 GLU A O 1
ATOM 687 N N . GLY A 1 86 ? -11.295 3.871 26.827 1.00 65.75 86 GLY A N 1
ATOM 688 C CA . GLY A 1 86 ? -12.649 4.401 26.722 1.00 65.75 86 GLY A CA 1
ATOM 689 C C . GLY A 1 86 ? -13.505 3.546 25.796 1.00 65.75 86 GLY A C 1
ATOM 690 O O . GLY A 1 86 ? -13.007 2.986 24.819 1.00 65.75 86 GLY A O 1
ATOM 691 N N . GLU A 1 87 ? -14.791 3.438 26.112 1.00 67.88 87 GLU A N 1
ATOM 692 C CA . GLU A 1 87 ? -15.787 2.915 25.177 1.00 67.88 87 GLU A CA 1
ATOM 693 C C . GLU A 1 87 ? -16.050 3.983 24.093 1.00 67.88 87 GLU A C 1
ATOM 695 O O . GLU A 1 87 ? -15.937 5.181 24.357 1.00 67.88 87 GLU A O 1
ATOM 700 N N . ASP A 1 88 ? -16.340 3.561 22.859 1.00 76.38 88 ASP A N 1
ATOM 701 C CA . ASP A 1 88 ? -16.705 4.440 21.730 1.00 76.38 88 ASP A CA 1
ATOM 702 C C . ASP A 1 88 ? -15.647 5.470 21.269 1.00 76.38 88 ASP A C 1
ATOM 704 O O . ASP A 1 88 ? -15.964 6.582 20.836 1.00 76.38 88 ASP A O 1
ATOM 708 N N . LEU A 1 89 ? -14.361 5.102 21.296 1.00 79.75 89 LEU A N 1
ATOM 709 C CA . LEU A 1 89 ? -13.289 5.952 20.765 1.00 79.75 89 LEU A CA 1
ATOM 710 C C . LEU A 1 89 ? -13.298 6.021 19.227 1.00 79.75 89 LEU A C 1
ATOM 712 O O . LEU A 1 89 ? -13.240 5.003 18.535 1.00 79.75 89 LEU A O 1
ATOM 716 N N . LEU A 1 90 ? -13.272 7.245 18.688 1.00 86.81 90 LEU A N 1
ATOM 717 C CA . LEU A 1 90 ? -13.101 7.510 17.257 1.00 86.81 90 LEU A CA 1
ATOM 718 C C . LEU A 1 90 ? -11.622 7.742 16.925 1.00 86.81 90 LEU A C 1
ATOM 720 O O . LEU A 1 90 ? -11.023 8.734 17.343 1.00 86.81 90 LEU A O 1
ATOM 724 N N . SER A 1 91 ? -11.038 6.844 16.135 1.00 85.50 91 SER A N 1
ATOM 725 C CA . SER A 1 91 ? -9.620 6.906 15.788 1.00 85.50 91 SER A CA 1
ATOM 726 C C . SER A 1 91 ? -9.341 7.745 14.539 1.00 85.50 91 SER A C 1
ATOM 728 O O . SER A 1 91 ? -9.808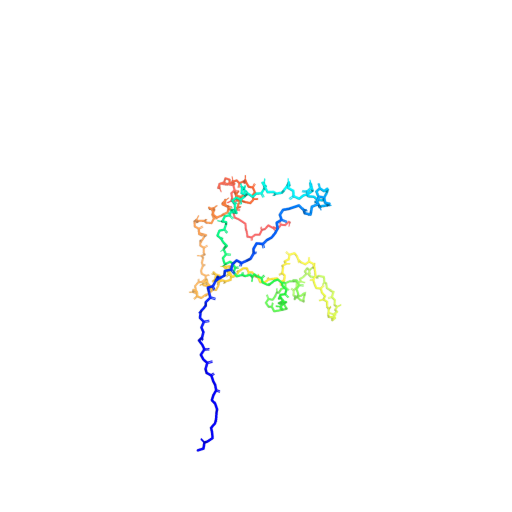 7.427 13.446 1.00 85.50 91 SER A O 1
ATOM 730 N N . LEU A 1 92 ? -8.529 8.800 14.687 1.00 88.81 92 LEU A N 1
ATOM 731 C CA . LEU A 1 92 ? -8.185 9.756 13.618 1.00 88.81 92 LEU A CA 1
ATOM 732 C C . LEU A 1 92 ? -6.674 10.058 13.514 1.00 88.81 92 LEU A C 1
ATOM 734 O O . LEU A 1 92 ? -6.289 11.042 12.890 1.00 88.81 92 LEU A O 1
ATOM 738 N N . TRP A 1 93 ? -5.815 9.256 14.150 1.00 83.62 93 TRP A N 1
ATOM 739 C CA . TRP A 1 93 ? -4.399 9.594 14.358 1.00 83.62 93 TRP A CA 1
ATOM 740 C C . TRP A 1 93 ? -3.456 9.025 13.286 1.00 83.62 93 TRP A C 1
ATOM 742 O O . TRP A 1 93 ? -2.641 9.762 12.734 1.00 83.62 93 TRP A O 1
ATOM 752 N N . THR A 1 94 ? -3.557 7.731 12.962 1.00 87.56 94 THR A N 1
ATOM 753 C CA . THR A 1 94 ? -2.682 7.085 11.970 1.00 87.56 94 THR A CA 1
ATOM 754 C C . THR A 1 94 ? -3.050 7.509 10.546 1.00 87.56 94 THR A C 1
ATOM 756 O O . THR A 1 94 ? -4.219 7.465 10.162 1.00 87.56 94 THR A O 1
ATOM 759 N N . ALA A 1 95 ? -2.044 7.865 9.740 1.00 91.06 95 ALA A N 1
ATOM 760 C CA . ALA A 1 95 ? -2.198 8.303 8.350 1.00 91.06 95 ALA A CA 1
ATOM 761 C C . ALA A 1 95 ? -2.426 7.139 7.358 1.00 91.06 95 ALA A C 1
ATOM 763 O O . ALA A 1 95 ? -1.724 7.005 6.356 1.00 91.06 95 ALA A O 1
ATOM 764 N N . ASP A 1 96 ? -3.424 6.303 7.634 1.00 92.12 96 ASP A N 1
ATOM 765 C CA . ASP A 1 96 ? -4.024 5.371 6.679 1.00 92.12 96 ASP A CA 1
ATOM 766 C C . ASP A 1 96 ? -5.520 5.694 6.473 1.00 92.12 96 ASP A C 1
ATOM 768 O O . ASP A 1 96 ? -6.054 6.649 7.045 1.00 92.12 96 ASP A O 1
ATOM 772 N N . MET A 1 97 ? -6.205 4.945 5.605 1.00 94.38 97 MET A N 1
ATOM 773 C CA . MET A 1 97 ? -7.590 5.237 5.212 1.00 94.38 97 MET A CA 1
ATOM 774 C C . MET A 1 97 ? -8.566 4.156 5.675 1.00 94.38 97 MET A C 1
ATOM 776 O O . MET A 1 97 ? -8.237 2.973 5.665 1.00 94.38 97 MET A O 1
ATOM 780 N N . ASP A 1 98 ? -9.808 4.558 5.954 1.00 94.12 98 ASP A N 1
ATOM 781 C CA . ASP A 1 98 ? -10.923 3.652 6.278 1.00 94.12 98 ASP A CA 1
ATOM 782 C C . ASP A 1 98 ? -11.706 3.185 5.031 1.00 94.12 98 ASP A C 1
ATOM 784 O O . ASP A 1 98 ? -12.865 2.790 5.110 1.00 94.12 98 ASP A O 1
ATOM 788 N N . PHE A 1 99 ? -11.058 3.207 3.861 1.00 94.62 99 PHE A N 1
ATOM 789 C CA . PHE A 1 99 ? -11.625 2.779 2.581 1.00 94.62 99 PHE A CA 1
ATOM 790 C C . PHE A 1 99 ? -11.008 1.466 2.110 1.00 94.62 99 PHE A C 1
ATOM 792 O O . PHE A 1 99 ? -9.825 1.196 2.335 1.00 94.62 99 PHE A O 1
ATOM 799 N N . ARG A 1 100 ? -11.774 0.668 1.359 1.00 93.94 100 ARG A N 1
ATOM 800 C CA . ARG A 1 100 ? -11.206 -0.494 0.666 1.00 93.94 100 ARG A CA 1
ATOM 801 C C . ARG A 1 100 ? -10.221 -0.057 -0.416 1.00 93.94 100 ARG A C 1
ATOM 803 O O . ARG A 1 100 ? -10.441 0.916 -1.137 1.00 93.94 100 ARG A O 1
ATOM 810 N N . ALA A 1 101 ? -9.148 -0.832 -0.564 1.00 94.81 101 ALA A N 1
ATOM 811 C CA . ALA A 1 101 ? -8.231 -0.683 -1.685 1.00 94.81 101 ALA A CA 1
ATOM 812 C C . ALA A 1 101 ? -8.973 -0.859 -3.030 1.00 94.81 101 ALA A C 1
ATOM 814 O O . ALA A 1 101 ? -9.988 -1.560 -3.084 1.00 94.81 101 ALA A O 1
ATOM 815 N N . PRO A 1 102 ? -8.474 -0.277 -4.135 1.00 94.88 102 PRO A N 1
ATOM 816 C CA . PRO A 1 102 ? -9.092 -0.447 -5.448 1.00 94.88 102 PRO A CA 1
ATOM 817 C C . PRO A 1 102 ? -9.226 -1.927 -5.837 1.00 94.88 102 PRO A C 1
ATOM 819 O O . PRO A 1 102 ? -8.292 -2.702 -5.625 1.00 94.88 102 PRO A O 1
ATOM 822 N N . GLU A 1 103 ? -10.333 -2.313 -6.484 1.00 94.12 103 GLU A N 1
ATOM 823 C CA . GLU A 1 103 ? -10.597 -3.723 -6.837 1.00 94.12 103 GLU A CA 1
ATOM 824 C C . GLU A 1 103 ? -9.475 -4.339 -7.686 1.00 94.12 103 GLU A C 1
ATOM 826 O O . GLU A 1 103 ? -9.124 -5.497 -7.497 1.00 94.12 103 GLU A O 1
ATOM 831 N N . ALA A 1 104 ? -8.831 -3.553 -8.556 1.00 94.44 104 ALA A N 1
ATOM 832 C CA . ALA A 1 104 ? -7.681 -4.013 -9.338 1.00 94.44 104 ALA A CA 1
ATOM 833 C C . ALA A 1 104 ? -6.501 -4.489 -8.463 1.00 94.44 104 ALA A C 1
ATOM 835 O O . ALA A 1 104 ? -5.790 -5.418 -8.841 1.00 94.44 104 ALA A O 1
ATOM 836 N N . VAL A 1 105 ? -6.298 -3.873 -7.293 1.00 95.62 105 VAL A N 1
ATOM 837 C CA . VAL A 1 105 ? -5.267 -4.280 -6.325 1.00 95.62 105 VAL A CA 1
ATOM 838 C C . VAL A 1 105 ? -5.721 -5.532 -5.578 1.00 95.62 105 VAL A C 1
ATOM 840 O O . VAL A 1 105 ? -4.967 -6.499 -5.492 1.00 95.62 105 VAL A O 1
ATOM 843 N N . ILE A 1 106 ? -6.967 -5.544 -5.092 1.00 96.56 106 ILE A N 1
ATOM 844 C CA . ILE A 1 106 ? -7.539 -6.676 -4.347 1.00 96.56 106 ILE A CA 1
ATOM 845 C C . ILE A 1 106 ? -7.542 -7.950 -5.201 1.00 96.56 106 ILE A C 1
ATOM 847 O O . ILE A 1 106 ? -7.107 -8.999 -4.732 1.00 96.56 106 ILE A O 1
ATOM 851 N N . ALA A 1 107 ? -7.983 -7.865 -6.457 1.00 97.25 107 ALA A N 1
ATOM 852 C CA . ALA A 1 107 ? -8.023 -8.998 -7.375 1.00 97.25 107 ALA A CA 1
ATOM 853 C C . ALA A 1 107 ? -6.628 -9.599 -7.604 1.00 97.25 107 ALA A C 1
ATOM 855 O O . ALA A 1 107 ? -6.463 -10.815 -7.536 1.00 97.25 107 ALA A O 1
ATOM 856 N N . ARG A 1 108 ? -5.604 -8.755 -7.794 1.00 96.00 108 ARG A N 1
ATOM 857 C CA . ARG A 1 108 ? -4.230 -9.224 -8.009 1.00 96.00 108 ARG A CA 1
ATOM 858 C C . ARG A 1 108 ? -3.622 -9.876 -6.765 1.00 96.00 108 ARG A C 1
ATOM 860 O O . ARG A 1 108 ? -2.834 -10.812 -6.901 1.00 96.00 108 ARG A O 1
ATOM 867 N N . LEU A 1 109 ? -3.980 -9.386 -5.574 1.00 96.50 109 LEU A N 1
ATOM 868 C CA . LEU A 1 109 ? -3.581 -9.987 -4.299 1.00 96.50 109 LEU A CA 1
ATOM 869 C C . LEU A 1 109 ? -4.258 -11.342 -4.074 1.00 96.50 109 LEU A C 1
ATOM 871 O O . LEU A 1 109 ? -3.583 -12.275 -3.654 1.00 96.50 109 LEU A O 1
ATOM 875 N N . ARG A 1 110 ? -5.552 -11.470 -4.397 1.00 98.12 110 ARG A N 1
ATOM 876 C CA . ARG A 1 110 ? -6.268 -12.757 -4.345 1.00 98.12 110 ARG A CA 1
ATOM 877 C C . ARG A 1 110 ? -5.620 -13.789 -5.258 1.00 98.12 110 ARG A C 1
ATOM 879 O O . ARG A 1 110 ? -5.274 -14.856 -4.786 1.00 98.12 110 ARG A O 1
ATOM 886 N N . GLU A 1 111 ? -5.341 -13.430 -6.510 1.00 97.38 111 GLU A N 1
ATOM 887 C CA . GLU A 1 111 ? -4.639 -14.315 -7.451 1.00 97.38 111 GLU A CA 1
ATOM 888 C C . GLU A 1 111 ? -3.273 -14.773 -6.908 1.00 97.38 111 GLU A C 1
ATOM 890 O O . GLU A 1 111 ? -2.904 -15.939 -7.029 1.00 97.38 111 GLU A O 1
ATOM 895 N N . ALA A 1 112 ? -2.516 -13.862 -6.285 1.00 95.25 112 ALA A N 1
ATOM 896 C CA . ALA A 1 112 ? -1.231 -14.200 -5.678 1.00 95.25 112 ALA A CA 1
ATOM 897 C C . ALA A 1 112 ? -1.377 -15.124 -4.456 1.00 95.25 112 ALA A C 1
ATOM 899 O O . ALA A 1 112 ? -0.537 -16.000 -4.267 1.00 95.25 112 ALA A O 1
ATOM 900 N N . ALA A 1 113 ? -2.424 -14.949 -3.646 1.00 96.81 113 ALA A N 1
ATOM 901 C CA . ALA A 1 113 ? -2.739 -15.836 -2.528 1.00 96.81 113 ALA A CA 1
ATOM 902 C C . ALA A 1 113 ? -3.202 -17.220 -3.021 1.00 96.81 113 ALA A C 1
ATOM 904 O O . ALA A 1 113 ? -2.730 -18.249 -2.551 1.00 96.81 113 ALA A O 1
ATOM 905 N N . ASP A 1 114 ? -4.051 -17.273 -4.043 1.00 98.25 114 ASP A N 1
ATOM 906 C CA . ASP A 1 114 ? -4.550 -18.534 -4.597 1.00 98.25 114 ASP A CA 1
ATOM 907 C C . ASP A 1 114 ? -3.438 -19.368 -5.262 1.00 98.25 114 ASP A C 1
ATOM 909 O O . ASP A 1 114 ? -3.573 -20.583 -5.403 1.00 98.25 114 ASP A O 1
ATOM 913 N N . HIS A 1 115 ? -2.308 -18.750 -5.632 1.00 97.31 115 HIS A N 1
ATOM 914 C CA . HIS A 1 115 ? -1.147 -19.452 -6.186 1.00 97.31 115 HIS A CA 1
ATOM 915 C C . HIS A 1 115 ? -0.562 -20.513 -5.234 1.00 97.31 115 HIS A C 1
ATOM 917 O O . HIS A 1 115 ? -0.034 -21.525 -5.696 1.00 97.31 115 HIS A O 1
ATOM 923 N N . GLY A 1 116 ? -0.631 -20.291 -3.916 1.00 96.88 116 GLY A N 1
ATOM 924 C CA . GLY A 1 116 ? -0.239 -21.275 -2.899 1.00 96.88 116 GLY A CA 1
ATOM 925 C C . GLY A 1 116 ? 1.268 -21.512 -2.707 1.00 96.88 116 GLY A C 1
ATOM 926 O O .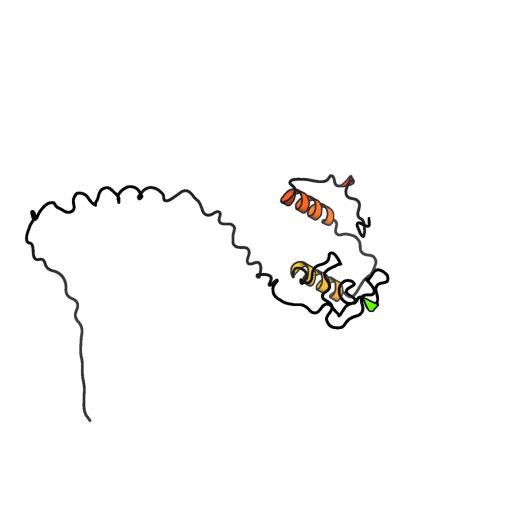 GLY A 1 116 ? 1.641 -22.319 -1.856 1.00 96.88 116 GLY A O 1
ATOM 927 N N . ILE A 1 117 ? 2.147 -20.820 -3.444 1.00 96.94 117 ILE A N 1
ATOM 928 C CA . ILE A 1 117 ? 3.613 -20.914 -3.307 1.00 96.94 117 ILE A CA 1
ATOM 929 C C . ILE A 1 117 ? 4.196 -19.525 -3.018 1.00 96.94 117 ILE A C 1
ATOM 931 O O . ILE A 1 117 ? 4.154 -18.636 -3.864 1.00 96.94 117 ILE A O 1
ATOM 935 N N . TYR A 1 118 ? 4.798 -19.348 -1.837 1.00 96.06 118 TYR A N 1
ATOM 936 C CA . TYR A 1 118 ? 5.243 -18.039 -1.324 1.00 96.06 118 TYR A CA 1
ATOM 937 C C . TYR A 1 118 ? 6.760 -17.954 -1.104 1.00 96.06 118 TYR A C 1
ATOM 939 O O . TYR A 1 118 ? 7.239 -17.464 -0.083 1.00 96.06 118 TYR A O 1
ATOM 947 N N . GLY A 1 119 ? 7.531 -18.489 -2.052 1.00 95.81 119 GLY A N 1
ATOM 948 C CA . GLY A 1 119 ? 8.993 -18.458 -2.010 1.00 95.81 119 GLY A CA 1
ATOM 949 C C . GLY A 1 119 ? 9.598 -17.092 -2.360 1.00 95.81 119 GLY A C 1
ATOM 950 O O . GLY A 1 119 ? 8.909 -16.081 -2.520 1.00 95.81 119 GLY A O 1
ATOM 951 N N . TYR A 1 120 ? 10.922 -17.070 -2.530 1.00 95.94 120 TYR A N 1
ATOM 952 C CA . TYR A 1 120 ? 11.652 -15.868 -2.934 1.00 95.94 120 TYR A CA 1
ATOM 953 C C . TYR A 1 120 ? 11.102 -15.280 -4.236 1.00 95.94 120 TYR A C 1
ATOM 955 O O . TYR A 1 120 ? 11.161 -15.898 -5.299 1.00 95.94 120 TYR A O 1
ATOM 963 N N . THR A 1 121 ? 10.602 -14.050 -4.145 1.00 92.50 121 THR A N 1
ATOM 964 C CA . THR A 1 121 ? 9.960 -13.359 -5.261 1.00 92.50 121 THR A CA 1
ATOM 965 C C . THR A 1 121 ? 10.915 -12.345 -5.875 1.00 92.50 121 THR A C 1
ATOM 967 O O . THR A 1 121 ? 11.472 -11.489 -5.186 1.00 92.50 121 THR A O 1
ATOM 970 N N . ARG A 1 122 ? 11.092 -12.419 -7.196 1.00 91.06 122 ARG A N 1
ATOM 971 C CA . ARG A 1 122 ? 11.765 -11.372 -7.970 1.00 91.06 122 ARG A CA 1
ATOM 972 C C . ARG A 1 122 ? 10.745 -10.333 -8.423 1.00 91.06 122 ARG A C 1
ATOM 974 O O . ARG A 1 122 ? 9.603 -10.660 -8.731 1.00 91.06 122 ARG A O 1
ATOM 981 N N . ARG A 1 123 ? 11.173 -9.075 -8.483 1.00 87.06 123 ARG A N 1
ATOM 982 C CA . ARG A 1 123 ? 10.354 -7.970 -8.991 1.00 87.06 123 ARG A CA 1
ATOM 983 C C . ARG A 1 123 ? 10.056 -8.167 -10.481 1.00 87.06 123 ARG A C 1
ATOM 985 O O . ARG A 1 123 ? 10.944 -8.562 -11.233 1.00 87.06 123 ARG A O 1
ATOM 992 N N . ASP A 1 124 ? 8.830 -7.847 -10.896 1.00 89.38 124 ASP A N 1
ATOM 993 C CA . ASP A 1 124 ? 8.451 -7.799 -12.314 1.00 89.38 124 ASP A CA 1
ATOM 994 C C . ASP A 1 124 ? 9.363 -6.799 -13.055 1.00 89.38 124 ASP A C 1
ATOM 996 O O . ASP A 1 124 ? 9.465 -5.649 -12.611 1.00 89.38 124 ASP A O 1
ATOM 1000 N N . PRO A 1 125 ? 10.013 -7.186 -14.169 1.00 85.38 125 PRO A N 1
ATOM 1001 C CA . PRO A 1 125 ? 10.857 -6.281 -14.951 1.00 85.38 125 PRO A CA 1
ATOM 1002 C C . PRO A 1 125 ? 10.165 -4.966 -15.347 1.00 85.38 125 PRO A C 1
ATOM 1004 O O . PRO A 1 125 ? 10.809 -3.920 -15.392 1.00 85.38 125 PRO A O 1
ATOM 1007 N N . ARG A 1 126 ? 8.839 -4.983 -15.542 1.00 92.06 126 ARG A N 1
ATOM 1008 C CA . ARG A 1 126 ? 8.025 -3.814 -15.922 1.00 92.06 126 ARG A CA 1
ATOM 1009 C C . ARG A 1 126 ? 7.780 -2.836 -14.777 1.00 92.06 126 ARG A C 1
ATOM 1011 O O . ARG A 1 126 ? 7.225 -1.762 -14.995 1.00 92.06 126 ARG A O 1
ATOM 1018 N N . HIS A 1 127 ? 8.159 -3.179 -13.545 1.00 91.50 127 HIS A N 1
ATOM 1019 C CA . HIS A 1 127 ? 7.933 -2.326 -12.379 1.00 91.50 127 HIS A CA 1
ATOM 1020 C C . HIS A 1 127 ? 8.457 -0.900 -12.596 1.00 91.50 127 HIS A C 1
ATOM 1022 O O . HIS A 1 127 ? 7.751 0.070 -12.327 1.00 91.50 127 HIS A O 1
ATOM 1028 N N . TYR A 1 128 ? 9.671 -0.764 -13.131 1.00 91.75 128 TYR A N 1
ATOM 1029 C CA . TYR A 1 128 ? 10.294 0.541 -13.334 1.00 91.75 128 TYR A CA 1
ATOM 1030 C C . TYR A 1 128 ? 9.622 1.370 -14.433 1.00 91.75 128 TYR A C 1
ATOM 1032 O O . TYR A 1 128 ? 9.534 2.591 -14.311 1.00 91.75 128 TYR A O 1
ATOM 1040 N N . GLU A 1 129 ? 9.108 0.726 -15.480 1.00 92.50 129 GLU A N 1
ATOM 1041 C CA . GLU A 1 129 ? 8.335 1.389 -16.537 1.00 92.50 129 GLU A CA 1
ATOM 1042 C C . GLU A 1 129 ? 7.017 1.940 -15.980 1.00 92.50 129 GLU A C 1
ATOM 1044 O O . GLU A 1 129 ? 6.623 3.069 -16.281 1.00 92.50 129 GLU A O 1
ATOM 1049 N N . ILE A 1 130 ? 6.356 1.173 -15.105 1.00 94.12 130 ILE A N 1
ATOM 1050 C CA . ILE A 1 130 ? 5.119 1.588 -14.433 1.00 94.12 130 ILE A CA 1
ATOM 1051 C C . ILE A 1 130 ? 5.373 2.810 -13.545 1.00 94.12 130 ILE A C 1
ATOM 1053 O O . ILE A 1 130 ? 4.604 3.773 -13.602 1.00 94.12 130 ILE A O 1
ATOM 1057 N N . VAL A 1 131 ? 6.450 2.796 -12.752 1.00 94.00 131 VAL A N 1
ATOM 1058 C CA . VAL A 1 131 ? 6.823 3.916 -11.873 1.00 94.00 131 VAL A CA 1
ATOM 1059 C C . VAL A 1 131 ? 7.134 5.173 -12.689 1.00 94.00 131 VAL A C 1
ATOM 1061 O O . VAL A 1 131 ? 6.554 6.227 -12.425 1.00 94.00 131 VAL A O 1
ATOM 1064 N N . GLN A 1 132 ? 7.970 5.069 -13.726 1.00 94.69 132 GLN A N 1
ATOM 1065 C CA . GLN A 1 132 ? 8.279 6.202 -14.608 1.00 94.69 132 GLN A CA 1
ATOM 1066 C C . GLN A 1 132 ? 7.018 6.756 -15.283 1.00 94.69 132 GLN A C 1
ATOM 1068 O O . GLN A 1 132 ? 6.777 7.962 -15.259 1.00 94.69 132 GLN A O 1
ATOM 1073 N N . SER A 1 133 ? 6.152 5.883 -15.806 1.00 96.00 133 SER A N 1
ATOM 1074 C CA . SER A 1 133 ? 4.875 6.274 -16.416 1.00 96.00 133 SER A CA 1
ATOM 1075 C C . SER A 1 133 ? 3.927 6.959 -15.426 1.00 96.00 133 SER A C 1
ATOM 1077 O O . SER A 1 133 ? 3.155 7.850 -15.798 1.00 96.00 133 SER A O 1
ATOM 1079 N N . TRP A 1 134 ? 3.942 6.555 -14.154 1.00 96.81 134 TRP A N 1
ATOM 1080 C CA . TRP A 1 134 ? 3.156 7.207 -13.110 1.00 96.81 134 TRP A CA 1
ATOM 1081 C C . TRP A 1 134 ? 3.630 8.639 -12.861 1.00 96.81 134 TRP A C 1
ATOM 1083 O O . TRP A 1 134 ? 2.805 9.559 -12.881 1.00 96.81 134 TRP A O 1
ATOM 1093 N N . PHE A 1 135 ? 4.941 8.832 -12.690 1.00 97.31 135 PHE A N 1
ATOM 1094 C CA . PHE A 1 135 ? 5.524 10.157 -12.488 1.00 97.31 135 PHE A CA 1
ATOM 1095 C C . PHE A 1 135 ? 5.352 11.060 -13.708 1.00 97.31 135 PHE A C 1
ATOM 1097 O O . PHE A 1 135 ? 4.919 12.204 -13.557 1.00 97.31 135 PHE A O 1
ATOM 1104 N N . ALA A 1 136 ? 5.556 10.538 -14.917 1.00 97.38 136 ALA A N 1
ATOM 1105 C CA . ALA A 1 136 ? 5.404 11.316 -16.141 1.00 97.38 136 ALA A CA 1
ATOM 1106 C C . ALA A 1 136 ? 3.971 11.851 -16.290 1.00 97.38 136 ALA A C 1
ATOM 1108 O O . ALA A 1 136 ? 3.766 13.034 -16.545 1.00 97.38 136 ALA A O 1
ATOM 1109 N N . ARG A 1 137 ? 2.959 11.004 -16.052 1.00 98.00 137 ARG A N 1
ATOM 1110 C CA . ARG A 1 137 ? 1.547 11.388 -16.215 1.00 98.00 137 ARG A CA 1
ATOM 1111 C C . ARG A 1 137 ? 1.028 12.352 -15.151 1.00 98.00 137 ARG A C 1
ATOM 1113 O O . ARG A 1 137 ? 0.095 13.093 -15.445 1.00 98.00 137 ARG A O 1
ATOM 1120 N N . ARG A 1 138 ? 1.547 12.306 -13.920 1.00 97.94 138 ARG A N 1
ATOM 1121 C CA . ARG A 1 138 ? 1.018 13.118 -12.802 1.00 97.94 138 ARG A CA 1
ATOM 1122 C C . ARG A 1 138 ? 1.878 14.294 -12.394 1.00 97.94 138 ARG A C 1
ATOM 1124 O O . ARG A 1 138 ? 1.356 15.245 -11.825 1.00 97.94 138 ARG A O 1
ATOM 1131 N N . HIS A 1 139 ? 3.168 14.220 -12.676 1.00 97.44 139 HIS A N 1
ATOM 1132 C CA . HIS A 1 139 ? 4.146 15.189 -12.206 1.00 97.44 139 HIS A CA 1
ATOM 1133 C C . HIS A 1 139 ? 4.997 15.751 -13.347 1.00 97.44 139 HIS A C 1
ATOM 1135 O O . HIS A 1 139 ? 5.881 16.558 -13.085 1.00 97.44 139 HIS A O 1
ATOM 1141 N N . ASN A 1 140 ? 4.737 15.345 -14.602 1.00 97.25 140 ASN A N 1
ATOM 1142 C CA . ASN A 1 140 ? 5.525 15.736 -15.775 1.00 97.25 140 ASN A CA 1
ATOM 1143 C C . ASN A 1 140 ? 7.035 15.514 -15.561 1.00 97.25 140 ASN A C 1
ATOM 1145 O O . ASN A 1 140 ? 7.872 16.299 -16.002 1.00 97.25 140 ASN A O 1
ATOM 1149 N N . TRP A 1 141 ? 7.370 14.451 -14.829 1.00 96.88 141 TRP A N 1
ATOM 1150 C CA . TRP A 1 141 ? 8.725 14.124 -14.413 1.00 96.88 141 TRP A CA 1
ATOM 1151 C C . TRP A 1 141 ? 9.032 12.670 -14.758 1.00 96.88 141 TRP A C 1
ATOM 1153 O O . TRP A 1 141 ? 8.216 11.788 -14.501 1.00 96.88 141 TRP A O 1
ATOM 1163 N N . SER A 1 142 ? 10.203 12.422 -15.341 1.00 94.38 142 SER A N 1
ATOM 1164 C CA . SER A 1 142 ? 10.664 11.079 -15.693 1.00 94.38 142 SER A CA 1
ATOM 1165 C C . SER A 1 142 ? 11.968 10.789 -14.946 1.00 94.38 142 SER A C 1
ATOM 1167 O O . SER A 1 142 ? 13.018 11.270 -15.378 1.00 94.38 142 SER A O 1
ATOM 1169 N N . PRO A 1 143 ? 11.927 10.065 -13.812 1.00 92.31 143 PRO A N 1
ATOM 1170 C CA . PRO A 1 143 ? 13.137 9.705 -13.082 1.00 92.31 143 PRO A CA 1
ATOM 1171 C C . PRO A 1 143 ? 14.021 8.763 -13.906 1.00 92.31 143 PRO A C 1
ATOM 1173 O O . PRO A 1 143 ? 13.525 7.886 -14.611 1.00 92.31 143 PRO A O 1
ATOM 1176 N N . VAL A 1 144 ? 15.335 8.938 -13.785 1.00 93.06 144 VAL A N 1
ATOM 1177 C CA . VAL A 1 144 ? 16.353 8.102 -14.435 1.00 93.06 144 VAL A CA 1
ATOM 1178 C C . VAL A 1 144 ? 16.412 6.747 -13.716 1.00 93.06 144 VAL A C 1
ATOM 1180 O O . VAL A 1 144 ? 16.455 6.712 -12.486 1.00 93.06 144 VAL A O 1
ATOM 1183 N N . LEU A 1 145 ? 16.383 5.633 -14.454 1.00 88.19 145 LEU A N 1
ATOM 1184 C CA . LEU A 1 145 ? 16.249 4.277 -13.896 1.00 88.19 145 LEU A CA 1
ATOM 1185 C C . LEU A 1 145 ? 17.292 3.960 -12.816 1.00 88.19 145 LEU A C 1
ATOM 1187 O O . LEU A 1 145 ? 16.959 3.401 -11.775 1.00 88.19 145 LEU A O 1
ATOM 1191 N N . GLU A 1 146 ? 18.534 4.370 -13.045 1.00 90.69 146 GLU A N 1
ATOM 1192 C CA . GLU A 1 146 ? 19.683 4.159 -12.165 1.00 90.69 146 GLU A CA 1
ATOM 1193 C C . GLU A 1 146 ? 19.517 4.856 -10.804 1.00 90.69 146 GLU A C 1
ATOM 1195 O O . GLU A 1 146 ? 20.180 4.493 -9.835 1.00 90.69 146 GLU A O 1
ATOM 1200 N N . THR A 1 147 ? 18.610 5.833 -10.710 1.00 91.38 147 THR A N 1
ATOM 1201 C CA . THR A 1 147 ? 18.306 6.560 -9.468 1.00 91.38 147 THR A CA 1
ATOM 1202 C C . THR A 1 147 ? 17.168 5.926 -8.662 1.00 91.38 147 THR A C 1
ATOM 1204 O O . THR A 1 147 ? 16.949 6.295 -7.508 1.00 91.38 147 THR A O 1
ATOM 1207 N N . LEU A 1 148 ? 16.441 4.959 -9.235 1.00 90.25 148 LEU A N 1
ATOM 1208 C CA . LEU A 1 148 ? 15.304 4.302 -8.591 1.00 90.25 148 LEU A CA 1
ATOM 1209 C C . LEU A 1 148 ? 15.760 3.104 -7.751 1.00 90.25 148 LEU A C 1
ATOM 1211 O O . LEU A 1 148 ? 15.776 1.957 -8.207 1.00 90.25 148 LEU A O 1
ATOM 1215 N N . LEU A 1 149 ? 16.082 3.372 -6.486 1.00 90.12 149 LEU A N 1
ATOM 1216 C CA . LEU A 1 149 ? 16.413 2.338 -5.510 1.00 90.12 149 LEU A CA 1
ATOM 1217 C C . LEU A 1 149 ? 15.153 1.849 -4.779 1.00 90.12 149 LEU A C 1
ATOM 1219 O O . LEU A 1 149 ? 14.399 2.658 -4.237 1.00 90.12 149 LEU A O 1
ATOM 1223 N N . PRO A 1 150 ? 14.899 0.532 -4.742 1.00 87.69 150 PRO A N 1
ATOM 1224 C CA . PRO A 1 150 ? 13.773 -0.005 -4.001 1.00 87.69 150 PRO A CA 1
ATOM 1225 C C . PRO A 1 150 ? 14.025 0.061 -2.494 1.00 87.69 150 PRO A C 1
ATOM 1227 O O . PRO A 1 150 ? 15.061 -0.393 -2.014 1.00 87.69 150 PRO A O 1
ATOM 1230 N N . ALA A 1 151 ? 13.032 0.527 -1.747 1.00 90.69 151 ALA A N 1
ATOM 1231 C CA . ALA A 1 151 ? 13.003 0.459 -0.292 1.00 90.69 151 ALA A CA 1
ATOM 1232 C C . ALA A 1 151 ? 11.683 -0.189 0.159 1.00 90.69 151 ALA A C 1
ATOM 1234 O O . ALA A 1 151 ? 10.665 -0.004 -0.513 1.00 90.69 151 ALA A O 1
ATOM 1235 N N . PRO A 1 152 ? 11.677 -0.962 1.259 1.00 89.25 152 PRO A N 1
ATOM 1236 C CA . PRO A 1 152 ? 10.449 -1.561 1.781 1.00 89.25 152 PRO A CA 1
ATOM 1237 C C . PRO A 1 152 ? 9.480 -0.507 2.336 1.00 89.25 152 PRO A C 1
ATOM 1239 O O . PRO A 1 152 ? 8.270 -0.687 2.249 1.00 89.25 152 PRO A O 1
ATOM 1242 N N . ALA A 1 153 ? 10.006 0.592 2.876 1.00 87.12 153 ALA A N 1
ATOM 1243 C CA . ALA A 1 153 ? 9.242 1.713 3.399 1.00 87.12 153 ALA A CA 1
ATOM 1244 C C . ALA A 1 153 ? 10.083 2.995 3.344 1.00 87.12 153 ALA A C 1
ATOM 1246 O O . ALA A 1 153 ? 11.313 2.940 3.298 1.00 87.12 153 ALA A O 1
ATOM 1247 N N . ILE A 1 154 ? 9.405 4.141 3.379 1.00 88.06 154 ILE A N 1
ATOM 1248 C CA . ILE A 1 154 ? 10.014 5.427 3.720 1.00 88.06 154 ILE A CA 1
ATOM 1249 C C . ILE A 1 154 ? 9.744 5.605 5.214 1.00 88.06 154 ILE A C 1
ATOM 1251 O O . ILE A 1 154 ? 8.606 5.861 5.594 1.00 88.06 154 ILE A O 1
ATOM 1255 N N . MET A 1 155 ? 10.758 5.386 6.048 1.00 70.62 155 MET A N 1
ATOM 1256 C CA . MET A 1 155 ? 10.683 5.674 7.483 1.00 70.62 155 MET A CA 1
ATOM 1257 C C . MET A 1 155 ? 11.415 6.999 7.740 1.00 70.62 155 MET A C 1
ATOM 1259 O O . MET A 1 155 ? 12.534 7.139 7.238 1.00 70.62 155 MET A O 1
ATOM 1263 N N . PRO A 1 156 ? 10.802 7.974 8.433 1.00 57.06 156 PRO A N 1
ATOM 1264 C CA . PRO A 1 156 ? 11.530 9.109 8.993 1.00 57.06 156 PRO A CA 1
ATOM 1265 C C . PRO A 1 156 ? 12.474 8.683 10.126 1.00 57.06 156 PRO A C 1
ATOM 1267 O O . PRO A 1 156 ? 12.229 7.621 10.746 1.00 57.06 156 PRO A O 1
#

Sequence (156 aa):
MRREAANANRNAKSWLFSVPLALQAEARLNGAVRVASTAFQSRHAKSTIAQRNVARVDFDQIHDRQQFGSVKWANQWDEFSPRVEGEDLLSLWTADMDFRAPEAVIARLREAADHGIYGYTRRDPRHYEIVQSWFARRHNWSPVLETLLPAPAIMP

Solvent-accessible surface area (backbone atoms only — not comparable to full-atom values): 11542 Å² total; per-residue (Å²): 134,85,89,82,92,84,86,83,89,85,90,80,83,88,83,90,85,89,87,81,91,85,82,73,89,74,73,79,77,78,60,84,83,74,81,84,71,94,82,81,80,89,85,75,79,72,77,78,68,73,78,72,86,63,79,80,81,72,82,84,60,85,62,91,46,65,62,92,73,29,65,64,62,34,42,91,78,41,91,84,37,78,90,76,83,71,85,90,74,82,74,82,80,58,98,73,75,80,63,83,76,58,64,76,59,52,54,54,51,49,55,57,57,73,65,76,71,88,68,96,79,78,80,65,85,61,52,62,58,52,53,33,54,51,35,36,76,76,64,76,36,73,74,59,72,96,74,68,75,91,67,99,67,91,76,135

Nearest PDB structures (foldseek):
  9kau-assembly1_A  TM=9.013E-01  e=7.678E-03  Bacillus cereus ATCC 14579
  5z0q-assembly4_G  TM=8.500E-01  e=8.220E-03  Erwinia tasmaniensis Et1/99
  9k71-assembly1_B  TM=8.825E-01  e=8.800E-03  Bacillus cereus ATCC 14579

Radius of gyration: 35.74 Å; Cα contacts (8 Å, |Δi|>4): 47; chains: 1; bounding box: 98×70×73 Å

pLDDT: mean 70.93, std 24.52, range [28.3, 98.25]

Secondary structure (DSSP, 8-state):
--------------------S-S--SSSSSSTTSSS-TT---------------PPP-SS-----TTTT-TTT-GGG-TTS-----TT-----SS--SSPPPHHHHHHHHHHHHT----PPPPPTTHHHHHHHHHHHHHS----GGG----S----